Protein AF-A0A2A3EXB0-F1 (afdb_monomer_lite)

Secondary structure (DSSP, 8-state):
-EEEEE--TT-----EEEEEEE-TTS-EEEEEEEE-SSSHHHHHHHHHHHH-TTEEE-S--EEEE-TTS-EEEEEEEEEPPP-----------

Structure (mmCIF, N/CA/C/O backbone):
data_AF-A0A2A3EXB0-F1
#
_entry.id   AF-A0A2A3EXB0-F1
#
loop_
_atom_site.group_PDB
_atom_site.id
_atom_site.type_symbol
_atom_site.label_atom_id
_atom_site.label_alt_id
_atom_site.label_comp_id
_atom_site.label_asym_id
_atom_site.label_entity_id
_atom_site.label_seq_id
_atom_site.pdbx_PDB_ins_code
_atom_site.Cartn_x
_atom_site.Cartn_y
_atom_site.Cartn_z
_atom_site.occupancy
_atom_site.B_iso_or_equiv
_atom_site.auth_seq_id
_atom_site.auth_comp_id
_atom_site.auth_asym_id
_atom_site.auth_atom_id
_atom_site.pdbx_PDB_model_num
ATOM 1 N N . MET A 1 1 ? -7.386 -2.136 7.320 1.00 96.06 1 MET A N 1
ATOM 2 C CA . MET A 1 1 ? -7.226 -1.614 5.943 1.00 96.06 1 MET A CA 1
ATOM 3 C C . MET A 1 1 ? -5.996 -2.232 5.309 1.00 96.06 1 MET A C 1
ATOM 5 O O . MET A 1 1 ? -5.157 -2.743 6.053 1.00 96.06 1 MET A O 1
ATOM 9 N N . LEU A 1 2 ? -5.905 -2.218 3.980 1.00 97.75 2 LEU A N 1
ATOM 10 C CA . LEU A 1 2 ? -4.812 -2.838 3.235 1.00 97.75 2 LEU A CA 1
ATOM 11 C C . LEU A 1 2 ? -4.195 -1.829 2.264 1.00 97.75 2 LEU A C 1
ATOM 13 O O . LEU A 1 2 ? -4.850 -1.408 1.316 1.00 97.75 2 LEU A O 1
ATOM 17 N N . LEU A 1 3 ? -2.946 -1.450 2.516 1.00 97.88 3 LEU A N 1
ATOM 18 C CA . LEU A 1 3 ? -2.127 -0.701 1.575 1.00 97.88 3 LEU A CA 1
ATOM 19 C C . LEU A 1 3 ? -1.579 -1.640 0.508 1.00 97.88 3 LEU A C 1
ATOM 21 O O . LEU A 1 3 ? -1.156 -2.751 0.833 1.00 97.88 3 LEU A O 1
ATOM 25 N N . THR A 1 4 ? -1.547 -1.175 -0.736 1.00 97.25 4 THR A N 1
ATOM 26 C CA . THR A 1 4 ? -0.932 -1.878 -1.861 1.00 97.25 4 THR A CA 1
ATOM 27 C C . THR A 1 4 ? -0.165 -0.903 -2.745 1.00 97.25 4 THR A C 1
ATOM 29 O O . THR A 1 4 ? -0.670 0.168 -3.064 1.00 97.25 4 THR A O 1
ATOM 32 N N . CYS A 1 5 ? 1.041 -1.269 -3.165 1.00 96.12 5 CYS A N 1
ATOM 33 C CA . CYS A 1 5 ? 1.777 -0.558 -4.209 1.00 96.12 5 CYS A CA 1
ATOM 34 C C . CYS A 1 5 ? 2.422 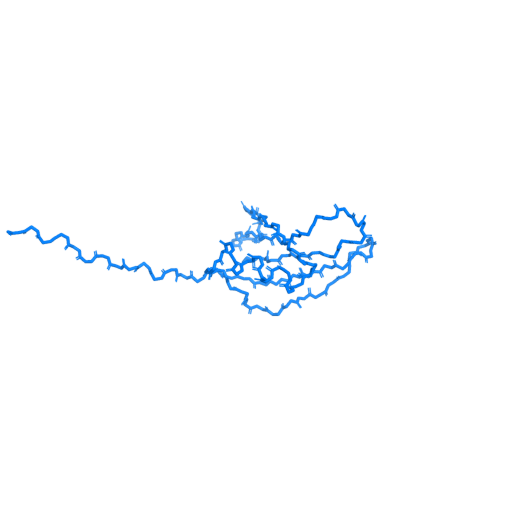-1.550 -5.179 1.00 96.12 5 CYS A C 1
ATOM 36 O O . CYS A 1 5 ? 2.515 -2.753 -4.907 1.00 96.12 5 CYS A O 1
ATOM 38 N N . TYR A 1 6 ? 2.841 -1.046 -6.336 1.00 92.56 6 TYR A N 1
ATOM 39 C CA . TYR A 1 6 ? 3.298 -1.868 -7.451 1.00 92.56 6 TYR A CA 1
ATOM 40 C C . TYR A 1 6 ? 4.594 -1.335 -8.027 1.00 92.56 6 TYR A C 1
ATOM 42 O O . TYR A 1 6 ? 4.887 -0.140 -7.958 1.00 92.56 6 TYR A O 1
ATOM 50 N N . ARG A 1 7 ? 5.341 -2.234 -8.657 1.00 89.31 7 ARG A N 1
ATOM 51 C CA . ARG A 1 7 ? 6.432 -1.851 -9.536 1.00 89.31 7 ARG A CA 1
ATOM 52 C C . ARG A 1 7 ? 5.898 -1.600 -10.933 1.00 89.31 7 ARG A C 1
ATOM 54 O O . ARG A 1 7 ? 5.204 -2.448 -11.500 1.00 89.31 7 ARG A O 1
ATOM 61 N N . ASP A 1 8 ? 6.272 -0.469 -11.513 1.00 84.06 8 ASP A N 1
ATOM 62 C CA . ASP A 1 8 ? 5.874 -0.131 -12.872 1.00 84.06 8 ASP A CA 1
ATOM 63 C C . ASP A 1 8 ? 6.783 -0.814 -13.904 1.00 84.06 8 ASP A C 1
ATOM 65 O O . ASP A 1 8 ? 7.704 -0.231 -14.472 1.00 84.06 8 ASP A O 1
ATOM 69 N N . ILE A 1 9 ? 6.501 -2.088 -14.181 1.00 81.50 9 ILE A N 1
ATOM 70 C CA . ILE A 1 9 ? 7.245 -2.863 -15.187 1.00 81.50 9 ILE A CA 1
ATOM 71 C C . ILE A 1 9 ? 6.921 -2.459 -16.633 1.0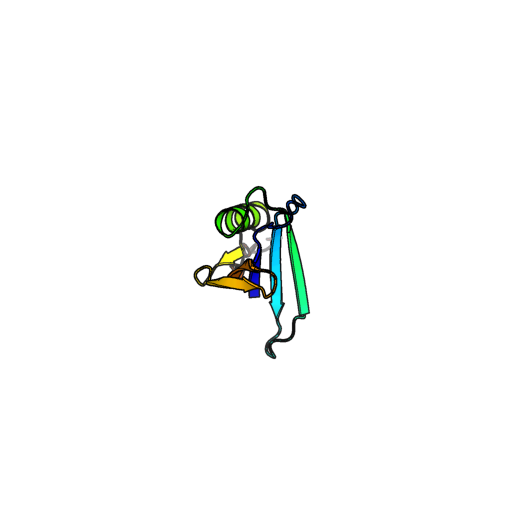0 81.50 9 ILE A C 1
ATOM 73 O O . ILE A 1 9 ? 7.565 -2.940 -17.565 1.00 81.50 9 ILE A O 1
ATOM 77 N N . ARG A 1 10 ? 5.891 -1.630 -16.846 1.00 79.00 10 ARG A N 1
ATOM 78 C CA . ARG A 1 10 ? 5.459 -1.190 -18.181 1.00 79.00 10 ARG A CA 1
ATOM 79 C C . ARG A 1 10 ? 5.854 0.253 -18.481 1.00 79.00 10 ARG A C 1
ATOM 81 O O . ARG A 1 10 ? 5.587 0.715 -19.589 1.00 79.00 10 ARG A O 1
ATOM 88 N N . HIS A 1 11 ? 6.521 0.918 -17.538 1.00 79.00 11 HIS A N 1
ATOM 89 C CA . HIS A 1 11 ? 6.991 2.297 -17.644 1.00 79.00 11 HIS A CA 1
ATOM 90 C C . HIS A 1 11 ? 5.882 3.269 -18.064 1.00 79.00 11 HIS A C 1
ATOM 92 O O . HIS A 1 11 ? 6.104 4.186 -18.855 1.00 79.00 11 HIS A O 1
ATOM 98 N N . TYR A 1 12 ? 4.672 3.062 -17.543 1.00 80.06 12 TYR A N 1
ATOM 99 C CA . TYR A 1 12 ? 3.575 4.010 -17.715 1.00 80.06 12 TYR A CA 1
ATOM 100 C C . TYR A 1 12 ? 3.796 5.308 -16.927 1.00 80.06 12 TYR A C 1
ATOM 102 O O . TYR A 1 12 ? 3.103 6.292 -17.174 1.00 80.06 12 TYR A O 1
ATOM 110 N N . GLY A 1 13 ? 4.764 5.326 -16.008 1.00 79.94 13 GLY A N 1
ATOM 111 C CA . GLY A 1 13 ? 5.077 6.461 -15.147 1.00 79.94 13 GLY A CA 1
ATOM 112 C C . GLY A 1 13 ? 4.013 6.694 -14.079 1.00 79.94 13 GLY A C 1
ATOM 113 O O . GLY A 1 13 ? 3.955 7.776 -13.502 1.00 79.94 13 GLY A O 1
ATOM 114 N N . TRP A 1 14 ? 3.149 5.706 -13.832 1.00 84.38 14 TRP A N 1
ATOM 115 C CA . TRP A 1 14 ? 2.040 5.839 -12.894 1.00 84.38 14 TRP A CA 1
ATOM 116 C C . TRP A 1 14 ? 2.368 5.163 -11.567 1.00 84.38 14 TRP A C 1
ATOM 118 O O . TRP A 1 14 ? 1.883 4.077 -11.245 1.00 84.38 14 TRP A O 1
ATOM 128 N N . LEU A 1 15 ? 3.220 5.830 -10.797 1.00 92.94 15 LEU A N 1
ATOM 129 C CA . LEU A 1 15 ? 3.634 5.390 -9.471 1.00 92.94 15 LEU A CA 1
ATOM 130 C C . LEU A 1 15 ? 2.564 5.781 -8.460 1.00 92.94 15 LEU A C 1
ATOM 132 O O . LEU A 1 15 ? 2.132 6.935 -8.421 1.00 92.94 15 LEU A O 1
ATOM 136 N N . HIS A 1 16 ? 2.098 4.820 -7.672 1.00 94.69 16 HIS A N 1
ATOM 137 C CA . HIS A 1 16 ? 0.987 5.044 -6.761 1.00 94.69 16 HIS A CA 1
ATOM 138 C C . HIS A 1 16 ? 0.955 4.046 -5.610 1.00 94.69 16 HIS A C 1
ATOM 140 O O . HIS A 1 16 ? 1.595 2.990 -5.637 1.00 94.69 16 HIS A O 1
ATOM 146 N N . VAL A 1 17 ? 0.153 4.400 -4.614 1.00 96.88 17 VAL A N 1
ATOM 147 C CA . VAL A 1 17 ? -0.245 3.548 -3.505 1.00 96.88 17 VAL A CA 1
ATOM 148 C C . VAL A 1 17 ? -1.762 3.608 -3.348 1.00 96.88 17 VAL A C 1
ATOM 150 O O . VAL A 1 17 ? -2.377 4.674 -3.414 1.00 96.88 17 VAL A O 1
ATOM 153 N N . ASP A 1 18 ? -2.351 2.441 -3.134 1.00 97.12 18 ASP A N 1
ATOM 154 C CA . ASP A 1 18 ? -3.776 2.242 -2.921 1.00 97.12 18 ASP A CA 1
ATOM 155 C C . ASP A 1 18 ? -4.038 1.812 -1.480 1.00 97.12 18 ASP A C 1
ATOM 157 O O . ASP A 1 18 ? -3.342 0.948 -0.949 1.00 97.12 18 ASP A O 1
ATOM 161 N N . LEU A 1 19 ? -5.077 2.362 -0.858 1.00 97.75 19 LEU A N 1
ATOM 162 C CA . LEU A 1 19 ? -5.602 1.919 0.429 1.00 97.75 19 LEU A CA 1
ATOM 163 C C . LEU A 1 19 ? -7.001 1.336 0.236 1.00 97.75 19 LEU A C 1
ATOM 165 O O . LEU A 1 19 ? -7.952 2.066 -0.038 1.00 97.75 19 LEU A O 1
ATOM 169 N N . PHE A 1 20 ? -7.137 0.031 0.446 1.00 97.62 20 PHE A N 1
ATOM 170 C CA . PHE A 1 20 ? -8.416 -0.671 0.400 1.00 97.62 20 PHE A CA 1
ATOM 171 C C . PHE A 1 20 ? -9.018 -0.797 1.803 1.00 97.62 20 PHE A C 1
ATOM 173 O O . PHE A 1 20 ? -8.392 -1.309 2.749 1.00 97.62 20 PHE A O 1
ATOM 180 N N . LEU A 1 21 ? -10.260 -0.343 1.945 1.00 96.62 21 LEU A N 1
ATOM 181 C CA . LEU A 1 21 ? -11.044 -0.458 3.165 1.00 96.62 21 LEU A CA 1
ATOM 182 C C . LEU A 1 21 ? -11.987 -1.644 3.017 1.00 96.62 21 LEU A C 1
ATOM 184 O O . LEU A 1 21 ? -12.727 -1.743 2.042 1.00 96.62 21 LEU A O 1
ATOM 188 N N . HIS A 1 22 ? -11.970 -2.514 4.019 1.00 96.56 22 HIS A N 1
ATOM 189 C CA . HIS A 1 22 ? -12.821 -3.691 4.075 1.00 96.56 22 HIS A CA 1
ATOM 190 C C . HIS A 1 22 ? -13.717 -3.608 5.311 1.00 96.56 22 HIS A C 1
ATOM 192 O O . HIS A 1 22 ? -13.281 -3.087 6.343 1.00 96.56 22 HIS A O 1
ATOM 198 N N . ASP A 1 23 ? -14.949 -4.099 5.203 1.00 95.38 23 ASP A N 1
ATOM 199 C CA . ASP A 1 23 ? -15.834 -4.289 6.354 1.00 95.38 23 ASP A CA 1
ATOM 200 C C . ASP A 1 23 ? -15.434 -5.520 7.192 1.00 95.38 23 ASP A C 1
ATOM 202 O O . ASP A 1 23 ? -14.429 -6.187 6.927 1.00 95.38 23 ASP A O 1
ATOM 206 N N . SER A 1 24 ? -16.211 -5.814 8.239 1.00 94.00 24 SER A N 1
ATOM 207 C CA . SER A 1 24 ? -15.965 -6.954 9.131 1.00 94.00 24 SER A CA 1
ATOM 208 C C . SER A 1 24 ? -16.083 -8.317 8.448 1.00 94.00 24 SER A C 1
ATOM 210 O O . SER A 1 24 ? -15.494 -9.277 8.938 1.00 94.00 24 SER A O 1
ATOM 212 N N . ASP A 1 25 ? -16.813 -8.401 7.334 1.00 95.94 25 ASP A N 1
ATOM 213 C CA . ASP A 1 25 ? -16.968 -9.623 6.540 1.00 95.94 25 ASP A CA 1
ATOM 214 C C . ASP A 1 25 ? -15.861 -9.751 5.475 1.00 95.94 25 ASP A C 1
ATOM 216 O O . ASP A 1 25 ? -15.832 -10.711 4.703 1.00 95.94 25 ASP A O 1
ATOM 220 N N . GLY A 1 26 ? -14.923 -8.796 5.438 1.00 93.56 26 GLY A N 1
ATOM 221 C CA . GLY A 1 26 ? -13.809 -8.766 4.497 1.00 93.56 26 GLY A CA 1
ATOM 222 C C . GLY A 1 26 ? -14.200 -8.281 3.104 1.00 93.56 26 GLY A C 1
ATOM 223 O O . GLY A 1 26 ? -13.424 -8.458 2.165 1.00 93.56 26 GLY A O 1
ATOM 224 N N . LYS A 1 27 ? -15.377 -7.674 2.933 1.00 96.06 27 LYS A N 1
ATOM 225 C CA . LYS A 1 27 ? -15.791 -7.096 1.655 1.00 96.06 27 LYS A CA 1
ATOM 226 C C . LYS A 1 27 ? -15.174 -5.713 1.495 1.00 96.06 27 LYS A C 1
ATOM 228 O O . LYS A 1 27 ? -15.250 -4.892 2.404 1.00 96.06 27 LYS A O 1
ATOM 233 N N . GLU A 1 28 ? -14.596 -5.438 0.328 1.00 96.94 28 GLU A N 1
ATOM 234 C CA . GLU A 1 28 ? -14.136 -4.090 -0.011 1.00 96.94 28 GLU A CA 1
ATOM 235 C C . GLU A 1 28 ? -15.331 -3.127 -0.056 1.00 96.94 28 GLU A C 1
ATOM 237 O O . GLU A 1 28 ? -16.319 -3.355 -0.762 1.00 96.94 28 GLU A O 1
ATOM 242 N N . VAL A 1 29 ? -15.247 -2.058 0.731 1.00 97.06 29 VAL A N 1
ATOM 243 C CA . VAL A 1 29 ? -16.295 -1.036 0.858 1.00 97.06 29 VAL A CA 1
ATOM 244 C C . VAL A 1 29 ? -15.844 0.333 0.369 1.00 97.06 29 VAL A C 1
ATOM 246 O O . VAL A 1 29 ? -16.691 1.175 0.080 1.00 97.06 29 VAL A O 1
ATOM 249 N N . ASN A 1 30 ? -14.533 0.576 0.293 1.00 96.31 30 ASN A N 1
ATOM 250 C CA . ASN A 1 30 ? -13.980 1.827 -0.208 1.00 96.31 30 ASN A CA 1
ATOM 251 C C . ASN A 1 30 ? -12.517 1.656 -0.642 1.00 96.31 30 ASN A C 1
ATOM 253 O O . ASN A 1 30 ? -11.831 0.729 -0.204 1.00 96.31 30 ASN A O 1
ATOM 257 N N . TRP A 1 31 ? -12.037 2.602 -1.441 1.00 96.00 31 TRP A N 1
ATOM 258 C CA . TRP A 1 31 ? -10.674 2.657 -1.945 1.00 96.00 31 TRP A CA 1
ATOM 259 C C . TRP A 1 31 ? -10.199 4.108 -2.038 1.00 96.00 31 TRP A C 1
ATOM 261 O O . TRP A 1 31 ? -10.928 4.990 -2.494 1.00 96.00 31 TRP A O 1
ATOM 271 N N . VAL A 1 32 ? -8.965 4.345 -1.601 1.00 95.31 32 VAL A N 1
ATOM 272 C CA . VAL A 1 32 ? -8.271 5.626 -1.754 1.00 95.31 32 VAL A CA 1
ATOM 273 C C . VAL A 1 32 ? -6.988 5.411 -2.546 1.00 95.31 32 VAL A C 1
ATOM 275 O O . VAL A 1 32 ? -6.294 4.420 -2.337 1.00 95.31 32 VAL A O 1
ATOM 278 N N . HIS A 1 33 ? -6.675 6.348 -3.436 1.00 95.69 33 HIS A N 1
ATOM 279 C CA . HIS A 1 33 ? -5.533 6.283 -4.340 1.00 95.69 33 HIS A CA 1
ATOM 280 C C . HIS A 1 33 ? -4.689 7.547 -4.224 1.00 95.69 33 HIS A C 1
ATOM 282 O O . HIS A 1 33 ? -5.211 8.659 -4.352 1.00 95.69 33 HIS A O 1
ATOM 288 N N . TRP A 1 34 ? -3.381 7.377 -4.054 1.00 95.56 34 TRP A N 1
ATOM 289 C CA . TRP A 1 34 ? -2.427 8.481 -4.030 1.00 95.56 34 TRP A CA 1
ATOM 290 C C . TRP A 1 34 ? -1.287 8.237 -5.007 1.00 95.56 34 TRP A C 1
ATOM 292 O O . TRP A 1 34 ? -0.745 7.136 -5.091 1.00 95.56 34 TRP A O 1
ATOM 302 N N . GLY A 1 35 ? -0.894 9.295 -5.716 1.00 95.00 35 GLY A N 1
ATOM 303 C CA . GLY A 1 35 ? 0.318 9.278 -6.526 1.00 95.00 35 GLY A CA 1
ATOM 304 C C . GLY A 1 35 ? 1.566 9.250 -5.645 1.00 95.00 35 GLY A C 1
ATOM 305 O O . GLY A 1 35 ? 1.625 9.927 -4.618 1.00 95.00 35 GLY A O 1
ATOM 306 N N . ALA A 1 36 ? 2.567 8.491 -6.074 1.00 94.44 36 ALA A N 1
ATOM 307 C CA . ALA A 1 36 ? 3.891 8.437 -5.472 1.00 94.44 36 ALA A CA 1
ATOM 308 C C . ALA A 1 36 ? 4.934 9.037 -6.425 1.00 94.44 36 ALA A C 1
ATOM 310 O O . ALA A 1 36 ? 4.713 9.148 -7.631 1.00 94.44 36 ALA A O 1
ATOM 311 N N . ILE A 1 37 ? 6.076 9.444 -5.873 1.00 92.12 37 ILE A N 1
ATOM 312 C CA . ILE A 1 37 ? 7.216 9.955 -6.654 1.00 92.12 37 ILE A CA 1
ATOM 313 C C . ILE A 1 37 ? 8.196 8.823 -6.988 1.00 92.12 37 ILE A C 1
ATOM 315 O O . ILE A 1 37 ? 8.874 8.872 -8.010 1.00 92.12 37 ILE A O 1
ATOM 319 N N . GLU A 1 38 ? 8.243 7.797 -6.140 1.00 91.50 38 GLU A N 1
ATOM 320 C CA . GLU A 1 38 ? 9.135 6.647 -6.262 1.00 91.50 38 GLU A CA 1
ATOM 321 C C . GLU A 1 38 ? 8.332 5.343 -6.291 1.00 91.50 38 GLU A C 1
ATOM 323 O O . GLU A 1 38 ? 7.183 5.282 -5.846 1.00 91.50 38 GLU A O 1
ATOM 328 N N . GLU A 1 39 ? 8.937 4.302 -6.858 1.00 90.56 39 GLU A N 1
ATOM 329 C CA . GLU A 1 39 ? 8.343 2.971 -6.940 1.00 90.56 39 GLU A CA 1
ATOM 330 C C . GLU A 1 39 ? 8.374 2.253 -5.587 1.00 90.56 39 GLU A C 1
ATOM 332 O O . GLU A 1 39 ? 9.300 2.410 -4.791 1.00 90.56 39 GLU A O 1
ATOM 337 N N . GLY A 1 40 ? 7.399 1.369 -5.378 1.00 92.19 40 GLY A N 1
ATOM 338 C CA . GLY A 1 40 ? 7.449 0.391 -4.300 1.00 92.19 40 GLY A CA 1
ATOM 339 C C . GLY A 1 40 ? 7.227 0.958 -2.888 1.00 92.19 40 GLY A C 1
ATOM 340 O O . GLY A 1 40 ? 6.610 2.014 -2.720 1.00 92.19 40 GLY A O 1
ATOM 341 N N . PRO A 1 41 ? 7.658 0.207 -1.856 1.00 96.69 41 PRO A N 1
ATOM 342 C CA . PRO A 1 41 ? 7.376 0.490 -0.448 1.00 96.69 41 PRO A CA 1
ATOM 343 C C . PRO A 1 41 ? 7.773 1.886 0.035 1.00 96.69 41 PRO A C 1
ATOM 345 O O . PRO A 1 41 ? 6.961 2.568 0.657 1.00 96.69 41 PRO A O 1
ATOM 348 N N . ASP A 1 42 ? 8.992 2.326 -0.280 1.00 95.25 42 ASP A N 1
ATOM 349 C CA . ASP A 1 42 ? 9.534 3.586 0.238 1.00 95.25 42 ASP A CA 1
ATOM 350 C C . ASP A 1 42 ? 8.784 4.793 -0.347 1.00 95.25 42 ASP A C 1
ATOM 352 O O . ASP A 1 42 ? 8.393 5.710 0.381 1.00 95.25 42 ASP A O 1
ATOM 356 N N . GLY A 1 43 ? 8.484 4.754 -1.651 1.00 95.50 43 GLY A N 1
ATOM 357 C CA . GLY A 1 43 ? 7.673 5.773 -2.317 1.00 95.50 43 GLY A CA 1
ATOM 358 C C . GLY A 1 43 ? 6.230 5.810 -1.811 1.00 95.50 43 GLY A C 1
ATOM 359 O O . GLY A 1 43 ? 5.667 6.892 -1.623 1.00 95.50 43 GLY A O 1
ATOM 360 N N . ALA A 1 44 ? 5.644 4.642 -1.538 1.00 96.38 44 ALA A N 1
ATOM 361 C CA . ALA A 1 44 ? 4.314 4.525 -0.949 1.00 96.38 44 ALA A CA 1
ATOM 362 C C . ALA A 1 44 ? 4.258 5.115 0.470 1.00 96.38 44 ALA A C 1
ATOM 364 O O . ALA A 1 44 ? 3.348 5.886 0.781 1.00 96.38 44 ALA A O 1
ATOM 365 N N . ASP A 1 45 ? 5.241 4.806 1.317 1.00 96.19 45 ASP A N 1
ATOM 366 C CA . ASP A 1 45 ? 5.313 5.330 2.683 1.00 96.19 45 ASP A CA 1
ATOM 367 C C . ASP A 1 45 ? 5.521 6.857 2.684 1.00 96.19 45 ASP A C 1
ATOM 369 O O . ASP A 1 45 ? 4.858 7.566 3.447 1.00 96.19 45 ASP A O 1
ATOM 373 N N . ALA A 1 46 ? 6.353 7.391 1.783 1.00 95.94 46 ALA A N 1
ATOM 374 C CA . ALA A 1 46 ? 6.549 8.835 1.622 1.00 95.94 46 ALA A CA 1
ATOM 375 C C . ALA A 1 46 ? 5.275 9.564 1.149 1.00 95.94 46 ALA A C 1
ATOM 377 O O . ALA A 1 46 ? 4.945 10.644 1.658 1.00 95.94 46 ALA A O 1
ATOM 378 N N . ALA A 1 47 ? 4.535 8.971 0.206 1.00 95.88 47 ALA A N 1
ATOM 379 C CA . ALA A 1 47 ? 3.262 9.510 -0.271 1.00 95.88 47 ALA A CA 1
ATOM 380 C C . ALA A 1 47 ? 2.220 9.546 0.858 1.00 95.88 47 ALA A C 1
ATOM 382 O O . ALA A 1 47 ? 1.641 10.600 1.132 1.00 95.88 47 ALA A O 1
ATOM 383 N N . CYS A 1 48 ? 2.050 8.432 1.577 1.00 96.00 48 CYS A N 1
ATOM 384 C CA . CYS A 1 48 ? 1.153 8.342 2.729 1.00 96.00 48 CYS A CA 1
ATOM 385 C C . CYS A 1 48 ? 1.525 9.348 3.824 1.00 96.00 48 CYS A C 1
ATOM 387 O O . CYS A 1 48 ? 0.654 10.053 4.321 1.00 96.00 48 CYS A O 1
ATOM 389 N N . ALA A 1 49 ? 2.809 9.477 4.173 1.00 94.81 49 ALA A N 1
ATOM 390 C CA . ALA A 1 49 ? 3.261 10.419 5.198 1.00 94.81 49 ALA A CA 1
ATOM 391 C C . ALA A 1 49 ? 2.962 11.886 4.846 1.00 94.81 49 ALA A C 1
ATOM 393 O O . ALA A 1 49 ? 2.771 12.704 5.745 1.00 94.81 49 ALA A O 1
ATOM 394 N N . THR A 1 50 ? 2.915 12.210 3.552 1.00 94.94 50 THR A N 1
ATOM 395 C CA . THR A 1 50 ? 2.618 13.558 3.056 1.00 94.94 50 THR A CA 1
ATOM 396 C C . THR A 1 50 ? 1.117 13.834 3.014 1.00 94.94 50 THR A C 1
ATOM 398 O O . THR A 1 50 ? 0.676 14.886 3.472 1.00 94.94 50 THR A O 1
ATOM 401 N N . VAL A 1 51 ? 0.337 12.911 2.442 1.00 94.81 51 VAL A N 1
ATOM 402 C CA . VAL A 1 51 ? -1.094 13.124 2.168 1.00 94.81 51 VAL A CA 1
ATOM 403 C C . VAL A 1 51 ? -1.967 12.765 3.367 1.00 94.81 51 VAL A C 1
ATOM 405 O O . VAL A 1 51 ? -2.904 13.491 3.679 1.00 94.81 51 VAL A O 1
ATOM 408 N N . GLU A 1 52 ? -1.627 11.690 4.078 1.00 94.19 52 GLU A N 1
ATOM 409 C CA . GLU A 1 52 ? -2.362 11.172 5.234 1.00 94.19 52 GLU A CA 1
ATOM 410 C C . GLU A 1 52 ? -1.428 10.988 6.444 1.00 94.19 52 GLU A C 1
ATOM 412 O O . GLU A 1 52 ? -1.134 9.860 6.859 1.00 94.19 52 GLU A O 1
ATOM 417 N N . PRO A 1 53 ? -0.966 12.079 7.088 1.00 94.25 53 PRO A N 1
ATOM 418 C CA . PRO A 1 53 ? 0.014 12.000 8.168 1.00 94.25 53 PRO A CA 1
ATOM 419 C C . PRO A 1 53 ? -0.469 11.261 9.417 1.00 94.25 53 PRO A C 1
ATOM 421 O O . PRO A 1 53 ? 0.346 11.030 10.305 1.00 94.25 53 PRO A O 1
ATOM 424 N N . ALA A 1 54 ? -1.746 10.893 9.527 1.00 94.50 54 ALA A N 1
ATOM 425 C CA . ALA A 1 54 ? -2.271 10.054 10.605 1.00 94.50 54 ALA A CA 1
ATOM 426 C C . ALA A 1 54 ? -2.322 8.559 10.245 1.00 94.50 54 ALA A C 1
ATOM 428 O O . ALA A 1 54 ? -2.497 7.730 11.135 1.00 94.50 54 ALA A O 1
ATOM 429 N N . LEU A 1 55 ? -2.147 8.187 8.976 1.00 95.69 55 LEU A N 1
ATOM 430 C CA . LEU A 1 55 ? -2.138 6.794 8.542 1.00 95.69 55 LEU A CA 1
ATOM 431 C C . LEU A 1 55 ? -0.804 6.134 8.907 1.00 95.69 55 LEU A C 1
ATOM 433 O O . LEU A 1 55 ? 0.276 6.645 8.603 1.00 95.69 55 LEU A O 1
ATOM 437 N N . ARG A 1 56 ? -0.859 4.986 9.578 1.00 94.19 56 ARG A N 1
ATOM 438 C CA . ARG A 1 56 ? 0.316 4.214 9.984 1.00 94.19 56 ARG A CA 1
ATOM 439 C C . ARG A 1 56 ? 0.163 2.760 9.591 1.00 94.19 56 ARG A C 1
ATOM 441 O O . ARG A 1 56 ? -0.856 2.122 9.854 1.00 94.19 56 ARG A O 1
ATOM 448 N N . ARG A 1 57 ? 1.221 2.232 8.990 1.00 95.81 57 ARG A N 1
ATOM 449 C CA . ARG A 1 57 ? 1.382 0.813 8.695 1.00 95.81 57 ARG A CA 1
ATOM 450 C C . ARG A 1 57 ? 1.542 0.032 10.006 1.00 95.81 57 ARG A C 1
ATOM 452 O O . ARG A 1 57 ? 2.218 0.498 10.918 1.00 95.81 57 ARG A O 1
ATOM 459 N N . THR A 1 58 ? 0.905 -1.130 10.113 1.00 96.88 58 THR A N 1
ATOM 460 C CA . THR A 1 58 ? 0.900 -1.979 11.323 1.00 96.88 58 THR A CA 1
ATOM 461 C C . THR A 1 58 ? 1.602 -3.320 11.128 1.00 96.88 58 THR A C 1
ATOM 463 O O . THR A 1 58 ? 1.893 -4.011 12.101 1.00 96.88 58 THR A O 1
ATOM 466 N N . THR A 1 59 ? 1.893 -3.692 9.885 1.00 98.06 59 THR A N 1
ATOM 467 C CA . THR A 1 59 ? 2.717 -4.855 9.525 1.00 98.06 59 THR A CA 1
ATOM 468 C C . THR A 1 59 ? 3.861 -4.403 8.646 1.00 98.06 59 THR A C 1
ATOM 470 O O . THR A 1 59 ? 3.803 -3.291 8.144 1.00 98.06 59 THR A O 1
ATOM 473 N N . GLU A 1 60 ? 4.855 -5.255 8.388 1.00 98.00 60 GLU A N 1
ATOM 474 C CA . GLU A 1 60 ? 5.838 -5.029 7.319 1.00 98.00 60 GLU A CA 1
ATOM 475 C C . GLU A 1 60 ? 5.234 -5.188 5.916 1.00 98.00 60 GLU A C 1
ATOM 477 O O . GLU A 1 60 ? 4.129 -5.720 5.764 1.00 98.00 60 GLU A O 1
ATOM 482 N N .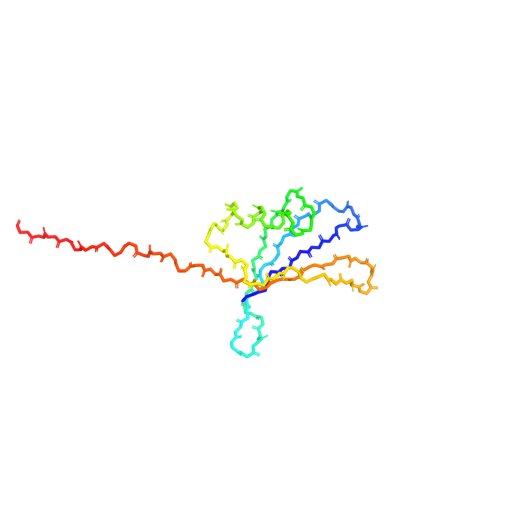 TRP A 1 61 ? 5.934 -4.662 4.905 1.00 98.12 61 TRP A N 1
ATOM 483 C CA . TRP A 1 61 ? 5.526 -4.775 3.513 1.00 98.12 61 TRP A CA 1
ATOM 484 C C . TRP A 1 61 ? 5.790 -6.205 3.071 1.00 98.12 61 TRP A C 1
ATOM 486 O O . TRP A 1 61 ? 6.907 -6.712 3.157 1.00 98.12 61 TRP A O 1
ATOM 496 N N . GLN A 1 62 ? 4.742 -6.869 2.609 1.00 98.25 62 GLN A N 1
ATOM 497 C CA . GLN A 1 62 ? 4.810 -8.225 2.099 1.00 98.25 62 GLN A CA 1
ATOM 498 C C . GLN A 1 62 ? 4.935 -8.162 0.587 1.00 98.25 62 GLN A C 1
ATOM 500 O O . GLN A 1 62 ? 4.030 -7.679 -0.087 1.00 98.25 62 GLN A O 1
ATOM 505 N N . HIS A 1 63 ? 6.071 -8.626 0.075 1.00 97.75 63 HIS A N 1
ATOM 506 C CA . HIS A 1 63 ? 6.346 -8.681 -1.355 1.00 97.75 63 HIS A CA 1
ATOM 507 C C . HIS A 1 63 ? 5.684 -9.904 -1.990 1.00 97.75 63 HIS A C 1
ATOM 509 O O . HIS A 1 63 ? 5.723 -11.007 -1.443 1.00 97.75 63 HIS A O 1
ATOM 515 N N . GLY A 1 64 ? 5.111 -9.703 -3.167 1.00 96.06 64 GLY A N 1
ATOM 516 C CA . GLY A 1 64 ? 4.621 -10.755 -4.034 1.00 96.06 64 GLY A CA 1
ATOM 517 C C . GLY A 1 64 ? 4.888 -10.431 -5.498 1.00 96.06 64 GLY A C 1
ATOM 518 O O . GLY A 1 64 ? 5.269 -9.319 -5.863 1.00 96.06 64 GLY A O 1
ATOM 519 N N . ILE A 1 65 ? 4.669 -11.429 -6.348 1.00 94.19 65 ILE A N 1
ATOM 520 C CA . ILE A 1 65 ? 4.830 -11.318 -7.798 1.00 94.19 65 ILE A CA 1
ATOM 521 C C . ILE A 1 65 ? 3.489 -11.674 -8.438 1.00 94.19 65 ILE A C 1
ATOM 523 O O . ILE A 1 65 ? 2.923 -12.735 -8.161 1.00 94.19 65 ILE A O 1
ATOM 527 N N . ARG A 1 66 ? 2.947 -10.780 -9.268 1.00 86.25 66 ARG A N 1
ATOM 528 C CA . ARG A 1 66 ? 1.710 -11.020 -10.021 1.00 86.25 66 ARG A CA 1
ATOM 529 C C . ARG A 1 66 ? 1.950 -12.041 -11.135 1.00 86.25 66 ARG A C 1
ATOM 531 O O . ARG A 1 66 ? 3.077 -12.303 -11.544 1.00 86.25 66 ARG A O 1
ATOM 538 N N . ALA A 1 67 ? 0.866 -12.584 -11.688 1.00 87.69 67 ALA A N 1
ATOM 539 C CA . ALA A 1 67 ? 0.935 -13.550 -12.788 1.00 87.69 67 ALA A CA 1
ATOM 540 C C . ALA A 1 67 ? 1.643 -13.009 -14.049 1.00 87.69 67 ALA A C 1
ATOM 542 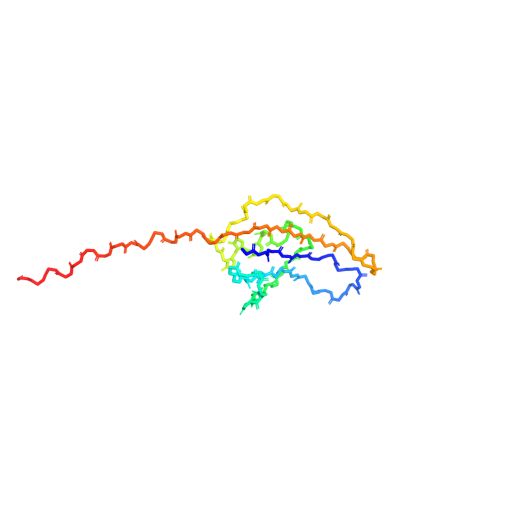O O . ALA A 1 67 ? 2.164 -13.794 -14.836 1.00 87.69 67 ALA A O 1
ATOM 543 N N . ASP A 1 68 ? 1.673 -11.687 -14.240 1.00 83.62 68 ASP A N 1
ATOM 544 C CA . ASP A 1 68 ? 2.371 -11.028 -15.349 1.00 83.62 68 ASP A CA 1
ATOM 545 C C . ASP A 1 68 ? 3.838 -10.673 -15.037 1.00 83.62 68 ASP A C 1
ATOM 547 O O . ASP A 1 68 ? 4.496 -10.027 -15.850 1.00 83.62 68 ASP A O 1
ATOM 551 N N . GLY A 1 69 ? 4.354 -11.104 -13.881 1.00 85.81 69 GLY A N 1
ATOM 552 C CA . GLY A 1 69 ? 5.729 -10.874 -13.443 1.00 85.81 69 GLY A CA 1
ATOM 553 C C . GLY A 1 69 ? 5.969 -9.532 -12.754 1.00 85.81 69 GLY A C 1
ATOM 554 O O . GLY A 1 69 ? 7.104 -9.269 -12.366 1.00 85.81 69 GLY A O 1
ATOM 555 N N . SER A 1 70 ? 4.944 -8.688 -12.584 1.00 86.31 70 SER A N 1
ATOM 556 C CA . SER A 1 70 ? 5.094 -7.430 -11.845 1.00 86.31 70 SER A CA 1
ATOM 557 C C . SER A 1 70 ? 5.214 -7.659 -10.338 1.00 86.31 70 SER A C 1
ATOM 559 O O . SER A 1 70 ? 4.463 -8.441 -9.748 1.00 86.31 70 SER A O 1
ATOM 561 N N . ASP A 1 71 ? 6.159 -6.958 -9.711 1.00 94.12 71 ASP A N 1
ATOM 562 C CA . ASP A 1 71 ? 6.282 -6.916 -8.258 1.00 94.12 71 ASP A CA 1
ATOM 563 C C . ASP A 1 71 ? 5.118 -6.112 -7.656 1.00 94.12 71 ASP A C 1
ATOM 565 O O . ASP A 1 71 ? 4.728 -5.058 -8.172 1.00 94.12 71 ASP A O 1
ATOM 569 N N . TYR A 1 72 ? 4.580 -6.593 -6.540 1.00 95.38 72 TYR A N 1
ATOM 570 C CA . TYR A 1 72 ? 3.623 -5.856 -5.726 1.00 95.38 72 TYR A CA 1
ATOM 571 C C . TYR A 1 72 ? 3.950 -6.009 -4.246 1.00 95.38 72 TYR A C 1
ATOM 573 O O . TYR A 1 72 ? 4.537 -7.007 -3.825 1.00 95.38 72 TYR A O 1
ATOM 581 N N . TRP A 1 73 ? 3.541 -5.029 -3.450 1.00 97.88 73 TRP A N 1
ATOM 582 C CA . TRP A 1 73 ? 3.688 -5.070 -2.004 1.00 97.88 73 TRP A CA 1
ATOM 583 C C . TRP A 1 73 ? 2.367 -4.758 -1.333 1.00 97.88 73 TRP A C 1
ATOM 585 O O . TRP A 1 73 ? 1.642 -3.872 -1.779 1.00 97.88 73 TRP A O 1
ATOM 595 N N . THR A 1 74 ? 2.075 -5.464 -0.245 1.00 98.25 74 THR A N 1
ATOM 596 C CA . THR A 1 74 ? 0.904 -5.202 0.596 1.00 98.25 74 THR A CA 1
ATOM 597 C C . THR A 1 74 ? 1.289 -5.022 2.052 1.00 98.25 74 THR A C 1
ATOM 599 O O . THR A 1 74 ? 2.186 -5.704 2.545 1.00 98.25 74 THR A O 1
ATOM 602 N N . ALA A 1 75 ? 0.586 -4.155 2.772 1.00 98.31 75 ALA A N 1
ATOM 603 C CA . ALA A 1 75 ? 0.740 -4.023 4.214 1.00 98.31 75 ALA A CA 1
ATOM 604 C C . ALA A 1 75 ? -0.573 -3.613 4.876 1.00 98.31 75 ALA A C 1
ATOM 606 O O . ALA A 1 75 ? -1.375 -2.880 4.301 1.00 98.31 75 ALA A O 1
ATOM 607 N N . HIS A 1 76 ? -0.795 -4.043 6.114 1.00 97.75 76 HIS A N 1
ATOM 608 C CA . HIS A 1 76 ? -1.912 -3.526 6.890 1.00 97.75 76 HIS A CA 1
ATOM 609 C C . HIS A 1 76 ? -1.595 -2.138 7.439 1.00 97.75 76 HIS A C 1
ATOM 611 O O . HIS A 1 76 ? -0.447 -1.822 7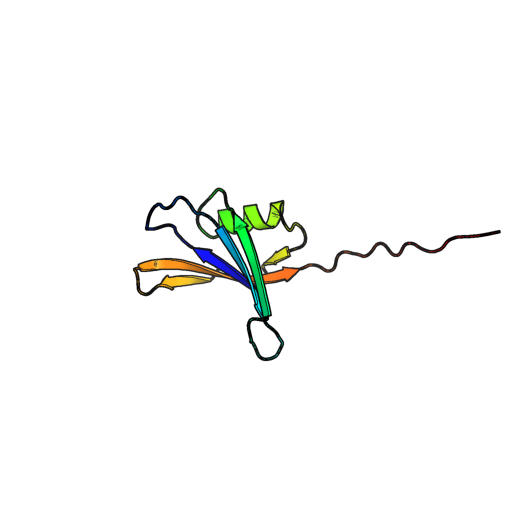.754 1.00 97.75 76 HIS A O 1
ATOM 617 N N . ALA A 1 77 ? -2.633 -1.316 7.558 1.00 96.94 77 ALA A N 1
ATOM 618 C CA . ALA A 1 77 ? -2.541 0.021 8.122 1.00 96.94 77 ALA A CA 1
ATOM 619 C C . ALA A 1 77 ? -3.783 0.377 8.946 1.00 96.94 77 ALA A C 1
ATOM 621 O O . ALA A 1 77 ? -4.867 -0.197 8.758 1.00 96.94 77 ALA A O 1
ATOM 622 N N . THR A 1 78 ? -3.603 1.354 9.832 1.00 95.62 78 THR A N 1
ATOM 623 C CA . THR A 1 78 ? -4.637 2.014 10.629 1.00 95.62 78 THR A CA 1
ATOM 624 C C . THR A 1 78 ? -4.465 3.528 10.547 1.00 95.62 78 THR A C 1
ATOM 626 O O . THR A 1 78 ? -3.337 4.012 10.485 1.00 95.62 78 THR A O 1
ATOM 629 N N . TRP A 1 79 ? -5.558 4.290 10.581 1.00 92.81 79 TRP A N 1
ATOM 630 C CA . TRP A 1 79 ? -5.458 5.695 10.964 1.00 92.81 79 TRP A CA 1
ATOM 631 C C . TRP A 1 79 ? -5.287 5.738 12.474 1.00 92.81 79 TRP A C 1
ATOM 633 O O . TRP A 1 79 ? -6.001 5.047 13.204 1.00 92.81 79 TRP A O 1
ATOM 643 N N . SER A 1 80 ? -4.319 6.514 12.941 1.00 88.06 80 SER A N 1
ATOM 644 C CA . SER A 1 80 ? -4.306 6.939 14.330 1.00 88.06 80 SER A CA 1
ATOM 645 C C . SER A 1 80 ? -5.579 7.733 14.578 1.00 88.06 80 SER A C 1
ATOM 647 O O . SER A 1 80 ? -5.944 8.587 13.766 1.00 88.06 80 SER A O 1
ATOM 649 N N . GLU A 1 81 ? -6.242 7.478 15.702 1.00 75.81 81 GLU A N 1
ATOM 650 C CA . GLU A 1 81 ? -7.253 8.408 16.179 1.00 75.81 81 GLU A CA 1
ATOM 651 C C . GLU A 1 81 ? -6.556 9.760 16.320 1.00 75.81 81 GLU A C 1
ATOM 653 O O . GLU A 1 81 ? -5.577 9.903 17.060 1.00 75.81 81 GLU A O 1
ATOM 658 N N . HIS A 1 82 ? -6.997 10.752 15.546 1.00 57.72 82 HIS A N 1
ATOM 659 C CA . HIS A 1 82 ? -6.679 12.120 15.900 1.00 57.72 82 HIS A CA 1
ATOM 660 C C . HIS A 1 82 ? -7.125 12.268 17.351 1.00 57.72 82 HIS A C 1
ATOM 662 O O . HIS A 1 82 ? -8.277 11.964 17.660 1.00 57.72 82 HIS A O 1
ATOM 668 N N . ALA A 1 83 ? -6.232 12.722 18.232 1.00 48.34 83 ALA A N 1
ATOM 669 C CA . ALA A 1 83 ? -6.684 13.355 19.452 1.00 48.34 83 ALA A CA 1
ATOM 670 C C . ALA A 1 83 ? -7.599 14.489 18.985 1.00 48.34 83 ALA A C 1
ATOM 672 O O . ALA A 1 83 ? -7.134 15.541 18.545 1.00 48.34 83 ALA A O 1
ATOM 673 N N . THR A 1 84 ? -8.906 14.241 18.971 1.00 47.56 84 THR A N 1
ATOM 674 C CA . THR A 1 84 ? -9.890 15.299 19.027 1.00 47.56 84 THR A CA 1
ATOM 675 C C . THR A 1 84 ? -9.491 16.064 20.268 1.00 47.56 84 THR A C 1
ATOM 677 O O . THR A 1 84 ? -9.654 15.561 21.379 1.00 47.56 84 THR A O 1
ATOM 680 N N . SER A 1 85 ? -8.851 17.218 20.084 1.00 50.06 85 SER A N 1
ATOM 681 C CA . SER A 1 85 ? -8.764 18.205 21.141 1.00 50.06 85 SER A CA 1
ATOM 682 C C . SER A 1 85 ? -10.206 18.473 21.532 1.00 50.06 85 SER A C 1
ATOM 684 O O . SER A 1 85 ? -10.925 19.174 20.821 1.00 50.06 85 SER A O 1
ATOM 686 N N . ASP A 1 86 ? -10.637 17.817 22.606 1.00 46.69 86 ASP A N 1
ATOM 687 C CA . ASP A 1 86 ? -11.816 18.185 23.359 1.00 46.69 86 ASP A CA 1
ATOM 688 C C . ASP A 1 86 ? -11.698 19.690 23.564 1.00 46.69 86 ASP A C 1
ATOM 690 O O . ASP A 1 86 ? -10.743 20.169 24.177 1.00 46.69 86 ASP A O 1
ATOM 694 N N . ASN A 1 87 ? -12.600 20.441 22.948 1.00 50.03 87 ASN A N 1
ATOM 695 C CA . ASN A 1 87 ? -12.727 21.865 23.175 1.00 50.03 87 ASN A CA 1
ATOM 696 C C . ASN A 1 87 ? -13.674 22.001 24.373 1.00 50.03 87 ASN A C 1
ATOM 698 O O . ASN A 1 87 ? -14.883 21.821 24.186 1.00 50.03 87 ASN A O 1
ATOM 702 N N . PRO A 1 88 ? -13.200 22.251 25.610 1.00 54.44 88 PRO A N 1
ATOM 703 C CA . PRO A 1 88 ? -14.105 22.395 26.729 1.00 54.44 88 PRO A CA 1
ATOM 704 C C . PRO A 1 88 ? -14.724 23.794 26.657 1.00 54.44 88 PRO A C 1
ATOM 706 O O . PRO A 1 88 ? -14.083 24.784 26.986 1.00 54.44 88 PRO A O 1
ATOM 709 N N . GLN A 1 89 ? -15.978 23.813 26.209 1.00 50.25 89 GLN A N 1
ATOM 710 C CA . GLN A 1 89 ? -17.071 24.708 26.599 1.00 50.25 89 GLN A CA 1
ATOM 711 C C . GLN A 1 89 ? -16.863 26.234 26.537 1.00 50.25 89 GLN A C 1
ATOM 713 O O . GLN A 1 89 ? -16.099 26.836 27.286 1.00 50.25 89 GLN A O 1
ATOM 718 N N . GLU A 1 90 ? -17.742 26.864 25.749 1.00 52.44 90 GLU A N 1
ATOM 719 C CA . GLU A 1 90 ? -18.329 28.174 26.041 1.00 52.44 90 GLU A CA 1
ATOM 720 C C . GLU A 1 90 ? -18.601 28.344 27.547 1.00 52.44 90 GLU A C 1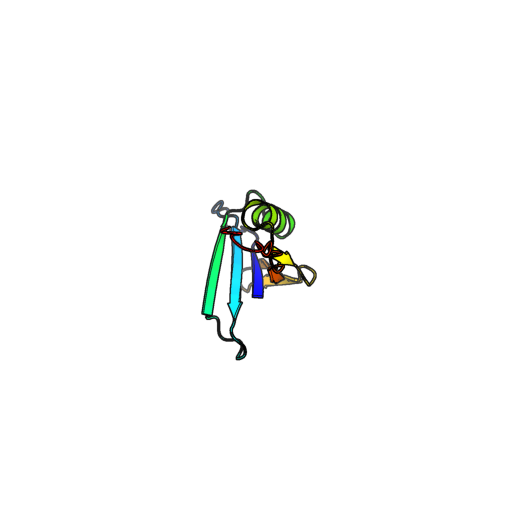
ATOM 722 O O . GLU A 1 90 ? -19.493 27.709 28.112 1.00 52.44 90 GLU A O 1
ATOM 727 N N . THR A 1 91 ? -17.877 29.253 28.195 1.00 49.50 91 THR A N 1
ATOM 728 C CA . THR A 1 91 ? -18.335 29.913 29.418 1.00 49.50 91 THR A CA 1
ATOM 729 C C . THR A 1 91 ? -19.015 31.217 29.028 1.00 49.50 91 THR A C 1
ATOM 731 O O . THR A 1 91 ? -18.400 32.275 28.945 1.00 49.50 91 THR A O 1
ATOM 734 N N . THR A 1 92 ? -20.323 31.143 28.798 1.00 55.22 92 THR A N 1
ATOM 735 C CA . THR A 1 92 ? -21.207 32.285 29.031 1.00 55.22 92 THR A CA 1
ATOM 736 C C . THR A 1 92 ? -21.311 32.520 30.534 1.00 55.22 92 THR A C 1
ATOM 738 O O . THR A 1 92 ? -21.819 31.658 31.256 1.00 55.22 92 THR A O 1
ATOM 741 N N . SER A 1 93 ? -20.859 33.680 31.005 1.00 56.41 93 SER A N 1
ATOM 742 C CA . SER A 1 93 ? -21.368 34.384 32.193 1.00 56.41 93 SER A CA 1
ATOM 743 C C . SER A 1 93 ? -20.990 35.855 32.104 1.00 56.41 93 SER A C 1
ATOM 745 O O . SER A 1 93 ? -19.805 36.129 31.818 1.00 56.41 93 SER A O 1
#

Radius of gyration: 17.19 Å; chains: 1; bounding box: 31×48×50 Å

Foldseek 3Di:
DKKKWWDCPPPPVFGKIKDFDADPVRHTDDMDIWGFPDGDDVRHVVRCCVPPVQKDFDDDWDWDADPVRIIMTMTDIDGHPPPPPPPPDDDDD

pLDDT: mean 88.02, std 14.94, range [46.69, 98.31]

Sequence (93 aa):
MLLTCYRDIRHYGWLHVDLFLHDSDGKEVNWVHWGAIEEGPDGADAACATVEPALRRTTEWQHGIRADGSDYWTAHATWSEHATSDNPQETTS